Protein AF-A0A9X2B4F5-F1 (afdb_monomer_lite)

pLDDT: mean 90.19, std 6.33, range [62.84, 95.81]

Radius of gyration: 12.88 Å; chains: 1; bounding box: 30×16×34 Å

Foldseek 3Di:
DDPLLVQLVVLLVLLVCLQVPLVVVVVVVPPPDDDSVVSNVVSPVSNVVSVVSNCCCVPPVD

Structure (mmCIF, N/CA/C/O backbone):
data_AF-A0A9X2B4F5-F1
#
_entry.id   AF-A0A9X2B4F5-F1
#
loop_
_atom_site.group_PDB
_atom_site.id
_atom_site.type_symbol
_atom_site.label_atom_id
_atom_site.label_alt_id
_atom_site.label_comp_id
_atom_site.label_asym_id
_atom_site.label_entity_id
_atom_site.label_seq_id
_atom_site.pdbx_PDB_ins_code
_atom_site.Cartn_x
_atom_site.Cartn_y
_atom_site.Cartn_z
_atom_site.occupancy
_atom_site.B_iso_or_equiv
_atom_site.auth_seq_id
_atom_site.auth_comp_id
_atom_site.auth_asym_id
_atom_site.auth_atom_id
_atom_site.pdbx_PDB_model_num
ATOM 1 N N . MET A 1 1 ? 14.273 6.496 -14.593 1.00 68.06 1 MET A N 1
ATOM 2 C CA . MET A 1 1 ? 13.079 5.852 -14.004 1.00 68.06 1 MET A CA 1
ATOM 3 C C . MET A 1 1 ? 11.862 6.455 -14.662 1.00 68.06 1 MET A C 1
ATOM 5 O O . MET A 1 1 ? 11.784 7.679 -14.715 1.00 68.06 1 MET A O 1
ATOM 9 N N . SER A 1 2 ? 10.971 5.630 -15.203 1.00 86.94 2 SER A N 1
ATOM 10 C CA . SER A 1 2 ? 9.745 6.129 -15.821 1.00 86.94 2 SER A CA 1
ATOM 11 C C . SER A 1 2 ? 8.785 6.681 -14.751 1.00 86.94 2 SER A C 1
ATOM 13 O O . SER A 1 2 ? 8.883 6.349 -13.563 1.00 86.94 2 SER A O 1
ATOM 15 N N . LEU A 1 3 ? 7.827 7.510 -15.173 1.00 88.62 3 LEU A N 1
ATOM 16 C CA . LEU A 1 3 ? 6.721 7.963 -14.318 1.00 88.62 3 LEU A CA 1
ATOM 17 C C . LEU A 1 3 ? 5.895 6.789 -13.763 1.00 88.62 3 LEU A C 1
ATOM 19 O O . LEU A 1 3 ? 5.345 6.891 -12.667 1.00 88.62 3 LEU A O 1
ATOM 23 N N . ILE A 1 4 ? 5.846 5.665 -14.483 1.00 89.88 4 ILE A N 1
ATOM 24 C CA . ILE A 1 4 ? 5.101 4.462 -14.097 1.00 89.88 4 ILE A CA 1
ATOM 25 C C . ILE A 1 4 ? 5.805 3.755 -12.935 1.00 89.88 4 ILE A C 1
ATOM 27 O O . ILE A 1 4 ? 5.157 3.445 -11.935 1.00 89.88 4 ILE A O 1
ATOM 31 N N . SER A 1 5 ? 7.133 3.604 -12.994 1.00 88.62 5 SER A N 1
ATOM 32 C CA . SER A 1 5 ? 7.941 3.128 -11.860 1.00 88.62 5 SER A CA 1
ATOM 33 C C . SER A 1 5 ? 7.712 3.963 -10.596 1.00 88.62 5 SER A C 1
ATOM 35 O O . SER A 1 5 ? 7.543 3.420 -9.505 1.00 88.62 5 SER A O 1
ATOM 37 N N . ILE A 1 6 ? 7.669 5.293 -10.731 1.00 91.50 6 ILE A N 1
ATOM 38 C CA . ILE A 1 6 ? 7.443 6.206 -9.599 1.00 91.50 6 ILE A CA 1
ATOM 39 C C . ILE A 1 6 ? 6.040 6.001 -9.010 1.00 91.50 6 ILE A C 1
ATOM 41 O O . ILE A 1 6 ? 5.901 5.882 -7.791 1.00 91.50 6 ILE A O 1
ATOM 45 N N . ALA A 1 7 ? 5.010 5.899 -9.854 1.00 90.44 7 ALA A N 1
ATOM 46 C CA . ALA A 1 7 ? 3.643 5.627 -9.414 1.00 90.44 7 ALA A CA 1
ATOM 47 C C . ALA A 1 7 ? 3.528 4.273 -8.691 1.00 90.44 7 ALA A C 1
ATOM 49 O O . ALA A 1 7 ? 2.878 4.180 -7.648 1.00 90.44 7 ALA A O 1
ATOM 50 N N . GLY A 1 8 ? 4.212 3.243 -9.197 1.00 91.44 8 GLY A N 1
ATOM 51 C CA . GLY A 1 8 ? 4.277 1.927 -8.566 1.00 91.44 8 GLY A CA 1
ATOM 52 C C . GLY A 1 8 ? 4.927 1.967 -7.180 1.00 91.44 8 GLY A C 1
ATOM 53 O O . GLY A 1 8 ? 4.368 1.432 -6.223 1.00 91.44 8 GLY A O 1
ATOM 54 N N . ILE A 1 9 ? 6.051 2.677 -7.029 1.00 94.12 9 ILE A N 1
ATOM 55 C CA . ILE A 1 9 ? 6.741 2.841 -5.735 1.00 94.12 9 ILE A CA 1
ATOM 56 C C . ILE A 1 9 ? 5.852 3.571 -4.727 1.00 94.12 9 ILE A C 1
ATOM 58 O O . ILE A 1 9 ? 5.734 3.138 -3.580 1.00 94.12 9 ILE A O 1
ATOM 62 N N . ILE A 1 10 ? 5.188 4.648 -5.150 1.00 94.88 10 ILE A N 1
ATOM 63 C CA . ILE A 1 10 ? 4.232 5.374 -4.305 1.00 94.88 10 ILE A CA 1
ATOM 64 C C . ILE A 1 10 ? 3.109 4.429 -3.859 1.00 94.88 10 ILE A C 1
ATOM 66 O O . ILE A 1 10 ? 2.802 4.369 -2.668 1.00 94.88 10 ILE A O 1
ATOM 70 N N . GLY A 1 11 ? 2.546 3.638 -4.776 1.00 93.31 11 GLY A N 1
ATOM 71 C CA . GLY A 1 11 ? 1.533 2.628 -4.461 1.00 93.31 11 GLY A CA 1
ATOM 72 C C . GLY A 1 11 ? 2.003 1.617 -3.413 1.00 93.31 11 GLY A C 1
ATOM 73 O O . GLY A 1 11 ? 1.287 1.354 -2.448 1.00 93.31 11 GLY A O 1
ATOM 74 N N . ILE A 1 12 ? 3.235 1.116 -3.526 1.00 95.81 12 ILE A N 1
ATOM 75 C CA . ILE A 1 12 ? 3.833 0.205 -2.538 1.00 95.81 12 ILE A CA 1
ATOM 76 C C . ILE A 1 12 ? 3.959 0.871 -1.167 1.00 95.81 12 ILE A C 1
ATOM 78 O O . ILE A 1 12 ? 3.582 0.271 -0.157 1.00 95.81 12 ILE A O 1
ATOM 82 N N . ILE A 1 13 ? 4.459 2.107 -1.107 1.00 95.62 13 ILE A N 1
ATOM 83 C CA . ILE A 1 13 ? 4.629 2.845 0.153 1.00 95.62 13 ILE A CA 1
ATOM 84 C C . ILE A 1 13 ? 3.269 3.061 0.822 1.00 95.62 13 ILE A C 1
ATOM 86 O O . ILE A 1 13 ? 3.096 2.733 1.999 1.00 95.62 13 ILE A O 1
ATOM 90 N N . PHE A 1 14 ? 2.278 3.551 0.075 1.00 93.69 14 PHE A N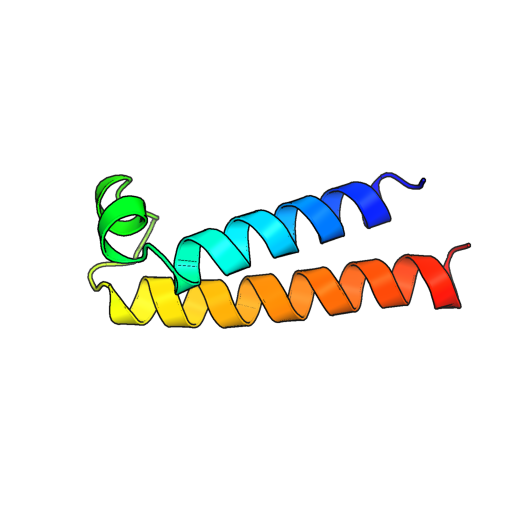 1
ATOM 91 C CA . PHE A 1 14 ? 0.935 3.782 0.605 1.00 93.69 14 PHE A CA 1
ATOM 92 C C . PHE A 1 14 ? 0.231 2.481 0.995 1.00 93.69 14 PHE A C 1
ATOM 94 O O . PHE A 1 14 ? -0.374 2.425 2.065 1.00 93.69 14 PHE A O 1
ATOM 101 N N 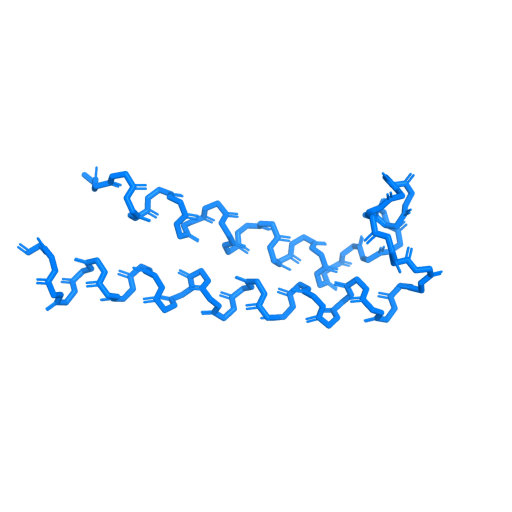. GLY A 1 15 ? 0.350 1.422 0.192 1.00 94.00 15 GLY A N 1
ATOM 102 C CA . GLY A 1 15 ? -0.180 0.099 0.521 1.00 94.00 15 GLY A CA 1
ATOM 103 C C . GLY A 1 15 ? 0.433 -0.457 1.807 1.00 94.00 15 GLY A C 1
ATOM 104 O O . GLY A 1 15 ? -0.288 -0.898 2.701 1.00 94.00 15 GLY A O 1
ATOM 105 N N . THR A 1 16 ? 1.751 -0.327 1.971 1.00 95.62 16 THR A N 1
ATOM 106 C CA . THR A 1 16 ? 2.465 -0.743 3.191 1.00 95.62 16 THR A CA 1
ATOM 107 C C . THR A 1 16 ? 1.981 0.035 4.416 1.00 95.62 16 THR A C 1
ATOM 109 O O . THR A 1 16 ? 1.664 -0.561 5.446 1.00 95.62 16 THR A O 1
ATOM 112 N N . LEU A 1 17 ? 1.848 1.361 4.308 1.00 93.75 17 LEU A N 1
ATOM 113 C CA . LEU A 1 17 ? 1.335 2.202 5.395 1.00 93.75 17 LEU A CA 1
ATOM 114 C C . LEU A 1 17 ? -0.114 1.861 5.766 1.00 93.75 17 LEU A C 1
ATOM 116 O O . LEU A 1 17 ? -0.452 1.850 6.949 1.00 93.75 17 LEU A O 1
ATOM 120 N N . GLN A 1 18 ? -0.960 1.538 4.787 1.00 92.44 18 GLN A N 1
ATOM 121 C CA . GLN A 1 18 ? -2.337 1.093 5.022 1.00 92.44 18 GLN A CA 1
ATOM 122 C C . GLN A 1 18 ? -2.401 -0.248 5.760 1.00 92.44 18 GLN A C 1
ATOM 124 O O . GLN A 1 18 ? -3.266 -0.431 6.619 1.00 92.44 18 GLN A O 1
ATOM 129 N N . VAL A 1 19 ? -1.471 -1.165 5.479 1.00 93.81 19 VAL A N 1
ATOM 130 C CA . VAL A 1 19 ? -1.397 -2.462 6.165 1.00 93.81 19 VAL A CA 1
ATOM 131 C C . VAL A 1 19 ? -0.855 -2.331 7.589 1.00 93.81 19 VAL A C 1
ATOM 133 O O . VAL A 1 19 ? -1.389 -2.969 8.499 1.00 93.81 19 VAL A O 1
ATOM 136 N N . LEU A 1 20 ? 0.180 -1.511 7.794 1.00 95.19 20 LEU A N 1
ATOM 137 C CA . LEU A 1 20 ? 0.840 -1.338 9.094 1.00 95.19 20 LEU A CA 1
ATOM 138 C C . LEU A 1 20 ? 0.058 -0.426 10.046 1.00 95.19 20 LEU A C 1
ATOM 140 O O . LEU A 1 20 ? -0.021 -0.703 11.243 1.00 95.19 20 LEU A O 1
ATOM 144 N N . PHE A 1 21 ? -0.557 0.641 9.531 1.00 94.25 21 PHE A N 1
ATOM 145 C CA . PHE A 1 21 ? -1.234 1.663 10.335 1.00 94.25 21 PHE A CA 1
ATOM 146 C C . PHE A 1 21 ? -2.693 1.902 9.903 1.00 94.25 21 PHE A C 1
ATOM 148 O O . PHE A 1 21 ? -3.099 3.054 9.706 1.00 94.25 21 PHE A O 1
ATOM 155 N N . PRO A 1 22 ? -3.546 0.860 9.833 1.00 91.50 22 PRO A N 1
ATOM 156 C CA . PRO A 1 22 ? -4.911 0.993 9.322 1.00 91.50 22 PRO A CA 1
ATOM 157 C C . PRO A 1 22 ? -5.766 1.954 10.156 1.00 91.50 22 PRO A C 1
ATOM 159 O O . PRO A 1 22 ? -6.549 2.726 9.611 1.00 91.50 22 PRO A O 1
ATOM 162 N N . LYS A 1 23 ? -5.576 1.985 11.483 1.00 91.62 23 LYS A N 1
ATOM 163 C CA . LYS A 1 23 ? -6.268 2.932 12.377 1.00 91.62 23 LYS A CA 1
ATOM 164 C C . LYS A 1 23 ? -5.848 4.384 12.136 1.00 91.62 23 LYS A C 1
ATOM 166 O O . LYS A 1 23 ? -6.663 5.282 12.307 1.00 91.62 23 LYS A O 1
ATOM 171 N N . GLY A 1 24 ? -4.584 4.615 11.774 1.00 90.31 24 GLY A N 1
ATOM 172 C CA . GLY A 1 24 ? -4.067 5.946 11.456 1.00 90.31 24 GLY A CA 1
ATOM 173 C C . GLY A 1 24 ? -4.656 6.462 10.150 1.00 90.31 24 GLY A C 1
ATOM 174 O O . GLY A 1 24 ? -5.185 7.567 10.108 1.00 90.31 24 GLY A O 1
ATOM 175 N N . ILE A 1 25 ? -4.665 5.616 9.121 1.00 89.00 25 ILE A N 1
ATOM 176 C CA . ILE A 1 25 ? -5.263 5.943 7.824 1.00 89.00 25 ILE A CA 1
ATOM 177 C C . ILE A 1 25 ? -6.782 6.117 7.934 1.00 89.00 25 ILE A C 1
ATOM 179 O O . ILE A 1 25 ? -7.326 7.041 7.342 1.00 89.00 25 ILE A O 1
ATOM 183 N N . LEU A 1 26 ? -7.478 5.313 8.743 1.00 91.62 26 LEU A N 1
ATOM 184 C CA . LEU A 1 26 ? -8.923 5.463 8.948 1.00 91.62 26 LEU A CA 1
ATOM 185 C C . LEU A 1 26 ? -9.302 6.848 9.508 1.00 91.62 26 LEU A C 1
ATOM 187 O O . LEU A 1 26 ? -10.375 7.362 9.196 1.00 91.62 26 LEU A O 1
ATOM 191 N N . LYS A 1 27 ? -8.415 7.499 10.279 1.00 90.06 27 LYS A N 1
ATOM 192 C CA . LYS A 1 27 ? -8.631 8.876 10.769 1.00 90.06 27 LYS A CA 1
ATOM 193 C C . LYS A 1 27 ? -8.672 9.912 9.646 1.00 90.06 27 LYS A C 1
ATOM 195 O O . LYS A 1 27 ? -9.305 10.948 9.822 1.00 90.06 27 LYS A O 1
ATOM 200 N N . LEU A 1 28 ? -8.060 9.621 8.497 1.00 87.44 28 L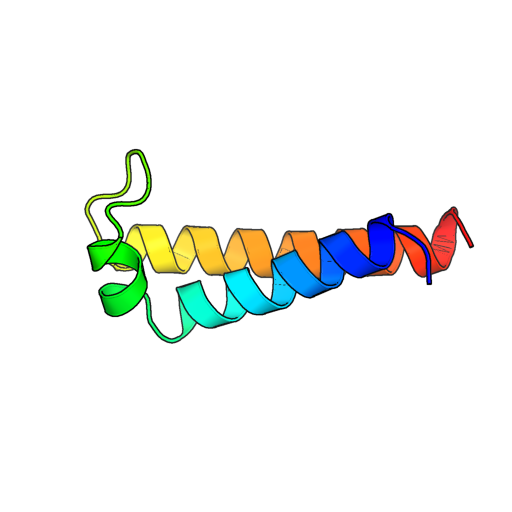EU A N 1
ATOM 201 C CA . LEU A 1 28 ? -8.135 10.458 7.295 1.00 87.44 28 LEU A CA 1
ATOM 202 C C . LEU A 1 28 ? -9.495 10.346 6.589 1.00 87.44 28 LEU A C 1
ATOM 204 O O . LEU A 1 28 ? -9.709 11.015 5.584 1.00 87.44 28 LEU A O 1
ATOM 208 N N . LYS A 1 29 ? -10.408 9.512 7.111 1.00 82.25 29 LYS A N 1
ATOM 209 C CA . LYS A 1 29 ? -11.731 9.223 6.542 1.00 82.25 29 LYS A CA 1
ATOM 210 C C . LYS A 1 29 ? -11.654 8.894 5.042 1.00 82.25 29 LYS A C 1
ATOM 212 O O . LYS A 1 29 ? -12.301 9.569 4.240 1.00 82.25 29 LYS A O 1
ATOM 217 N N . PRO A 1 30 ? -10.867 7.869 4.655 1.00 79.44 30 PRO A N 1
ATOM 218 C CA . PRO A 1 30 ? -10.818 7.415 3.273 1.00 79.44 30 PRO A CA 1
ATOM 219 C C . PRO A 1 30 ? -12.232 7.097 2.780 1.00 79.44 30 PRO A C 1
ATOM 221 O O . PRO A 1 30 ? -13.035 6.492 3.496 1.00 79.44 30 PRO A O 1
ATOM 224 N N . LEU A 1 31 ? -12.546 7.564 1.571 1.00 82.69 31 LEU A N 1
ATOM 225 C CA . LEU A 1 31 ? -13.895 7.525 1.009 1.00 82.69 31 LEU A CA 1
ATOM 226 C C . LEU A 1 31 ? -14.487 6.112 1.083 1.00 82.69 31 LEU A C 1
ATOM 228 O O . LEU A 1 31 ? -13.899 5.150 0.599 1.00 82.69 31 LEU A O 1
ATOM 232 N N . GLY A 1 32 ? -15.662 5.994 1.703 1.00 79.75 32 GLY A N 1
ATOM 233 C CA . GLY A 1 32 ? -16.414 4.739 1.784 1.00 79.75 32 GLY A CA 1
ATOM 234 C C . GLY A 1 32 ? -15.891 3.708 2.792 1.00 79.75 32 GLY A C 1
ATOM 235 O O . GLY A 1 32 ? -16.577 2.715 3.031 1.00 79.75 32 GLY A O 1
ATOM 236 N N . VAL A 1 33 ? -14.745 3.935 3.442 1.00 86.62 33 VAL A N 1
ATOM 237 C CA . VAL A 1 33 ? -14.143 2.963 4.364 1.00 86.62 33 VAL A CA 1
ATOM 238 C C . VAL A 1 33 ? -14.459 3.321 5.814 1.00 86.62 33 VAL A C 1
ATOM 240 O O . VAL A 1 33 ? -14.121 4.399 6.297 1.00 86.62 33 VAL A O 1
ATOM 243 N N . LYS A 1 34 ? -15.112 2.397 6.526 1.00 85.94 34 LYS A N 1
ATOM 244 C CA . LYS A 1 34 ? -15.562 2.606 7.915 1.00 85.94 34 LYS A CA 1
ATOM 245 C C . LYS A 1 34 ? -14.833 1.742 8.944 1.00 85.94 34 LYS A C 1
ATOM 247 O O . LYS A 1 34 ? -14.982 1.985 10.137 1.00 85.94 34 LYS A O 1
ATOM 252 N N . THR A 1 35 ? -14.050 0.757 8.504 1.00 92.25 35 THR A N 1
ATOM 253 C CA . THR A 1 35 ? -13.383 -0.204 9.391 1.00 92.25 35 THR A CA 1
ATOM 254 C C . THR A 1 35 ? -11.874 -0.260 9.129 1.00 92.25 35 THR A C 1
ATOM 256 O O . THR A 1 35 ? -11.444 -0.132 7.977 1.00 92.25 35 THR A O 1
ATOM 259 N N . PRO A 1 36 ? -11.041 -0.456 10.171 1.00 91.69 36 PRO A N 1
ATOM 260 C CA . PRO A 1 36 ? -9.602 -0.672 10.007 1.00 91.69 36 PRO A CA 1
ATOM 261 C C . PRO A 1 36 ? -9.278 -1.877 9.112 1.00 91.69 36 PRO A C 1
ATOM 263 O O . PRO A 1 36 ? -8.288 -1.867 8.385 1.00 91.69 36 PRO A O 1
ATOM 266 N N . GLU A 1 37 ? -10.120 -2.906 9.137 1.00 93.25 37 GLU A N 1
ATOM 267 C CA . GLU A 1 37 ? -9.967 -4.124 8.344 1.00 93.25 37 GLU A CA 1
ATOM 2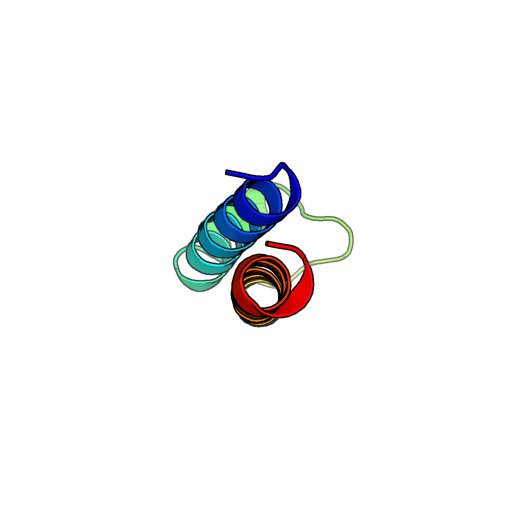68 C C . GLU A 1 37 ? -10.097 -3.829 6.850 1.00 93.25 37 GLU A C 1
ATOM 270 O O . GLU A 1 37 ? -9.280 -4.301 6.063 1.00 93.25 37 GLU A O 1
ATOM 275 N N . ALA A 1 38 ? -11.062 -2.993 6.460 1.00 91.56 38 ALA A N 1
ATOM 276 C CA . ALA A 1 38 ? -11.234 -2.586 5.070 1.00 91.56 38 ALA A CA 1
ATOM 277 C C . ALA A 1 38 ? -10.064 -1.715 4.577 1.00 91.56 38 ALA A C 1
ATOM 279 O O . ALA A 1 38 ? -9.614 -1.887 3.446 1.00 91.56 38 ALA A O 1
ATOM 280 N N . VAL A 1 39 ? -9.497 -0.852 5.434 1.00 92.50 39 VAL A N 1
ATOM 281 C CA . VAL A 1 39 ? -8.248 -0.129 5.117 1.00 92.50 39 VAL A CA 1
ATOM 282 C C . VAL A 1 39 ? -7.098 -1.109 4.896 1.00 92.50 39 VAL A C 1
ATOM 284 O O . VAL A 1 39 ? -6.348 -0.976 3.933 1.00 92.50 39 VAL A O 1
ATOM 287 N N . ARG A 1 40 ? -6.964 -2.115 5.764 1.00 93.94 40 ARG A N 1
ATOM 288 C CA . ARG A 1 40 ? -5.900 -3.117 5.663 1.00 93.94 40 ARG A CA 1
ATOM 289 C C . ARG A 1 40 ? -6.026 -3.944 4.384 1.00 93.94 40 ARG A C 1
ATOM 291 O O . ARG A 1 40 ? -5.025 -4.156 3.710 1.00 93.94 40 ARG A O 1
ATOM 298 N N . GLN A 1 41 ? -7.238 -4.372 4.028 1.00 93.75 41 GLN A N 1
ATOM 299 C CA . GLN A 1 41 ? -7.510 -5.087 2.776 1.00 93.75 41 GLN A CA 1
ATOM 300 C C . GLN A 1 41 ? -7.207 -4.219 1.549 1.00 93.75 41 GLN A C 1
ATOM 302 O O . GLN A 1 41 ? -6.507 -4.674 0.645 1.00 93.75 41 GLN A O 1
ATOM 307 N N . GLY A 1 42 ? -7.647 -2.956 1.549 1.00 92.19 42 GLY A N 1
ATOM 308 C CA . GLY A 1 42 ? -7.293 -1.986 0.509 1.00 92.19 42 GLY A CA 1
ATOM 309 C C . GLY A 1 42 ? -5.780 -1.786 0.387 1.00 92.19 42 GLY A C 1
ATOM 310 O O . GLY A 1 42 ? -5.251 -1.741 -0.723 1.00 92.19 42 GLY A O 1
ATOM 311 N N . GLY A 1 43 ? -5.068 -1.772 1.515 1.00 93.06 43 GLY A N 1
ATOM 312 C CA . GLY A 1 43 ? -3.612 -1.660 1.569 1.00 93.06 43 GLY A CA 1
ATOM 313 C C . GLY A 1 43 ? -2.883 -2.840 0.943 1.00 93.06 43 GLY A C 1
ATOM 314 O O . GLY A 1 43 ? -1.960 -2.633 0.157 1.00 93.06 43 GLY A O 1
ATOM 315 N N . VAL A 1 44 ? -3.325 -4.070 1.225 1.00 94.94 44 VAL A N 1
ATOM 316 C CA . VAL A 1 44 ? -2.768 -5.283 0.600 1.00 94.94 44 VAL A CA 1
ATOM 317 C C . VAL A 1 44 ? -2.957 -5.240 -0.915 1.00 94.94 44 VAL A C 1
ATOM 319 O O . VAL A 1 44 ? -2.009 -5.488 -1.656 1.00 94.94 44 VAL A O 1
ATOM 322 N N . ILE A 1 45 ? -4.154 -4.873 -1.381 1.00 95.25 45 ILE A N 1
ATOM 323 C CA . ILE A 1 45 ? -4.447 -4.752 -2.814 1.00 95.25 45 ILE A CA 1
ATOM 324 C C . ILE A 1 45 ? -3.548 -3.684 -3.448 1.00 95.25 45 ILE A C 1
ATOM 326 O O . ILE A 1 45 ? -2.886 -3.953 -4.446 1.00 95.25 45 ILE A O 1
ATOM 330 N N . THR A 1 46 ? -3.466 -2.500 -2.839 1.00 95.19 46 THR A N 1
ATOM 331 C CA . THR A 1 46 ? -2.653 -1.377 -3.335 1.00 95.19 46 THR A CA 1
ATOM 332 C C . THR A 1 46 ? -1.170 -1.745 -3.413 1.00 95.19 46 THR A C 1
ATOM 334 O O . THR A 1 46 ? -0.500 -1.414 -4.389 1.00 95.19 46 THR A O 1
ATOM 337 N N . PHE A 1 47 ? -0.661 -2.481 -2.423 1.00 95.44 47 PHE A N 1
ATOM 338 C CA . PHE A 1 47 ? 0.711 -2.981 -2.411 1.00 95.44 47 PHE A CA 1
ATOM 339 C C . PHE A 1 47 ? 0.980 -3.957 -3.565 1.00 95.44 47 PHE A C 1
ATOM 341 O O . PHE A 1 47 ? 1.955 -3.787 -4.296 1.00 95.44 47 PHE A O 1
ATOM 348 N N . ILE A 1 48 ? 0.094 -4.939 -3.773 1.00 95.81 48 ILE A N 1
ATOM 349 C CA . ILE A 1 48 ? 0.209 -5.911 -4.871 1.00 95.81 48 ILE A CA 1
ATOM 350 C C . ILE A 1 48 ? 0.169 -5.197 -6.226 1.00 95.81 48 ILE A C 1
ATOM 352 O O . ILE A 1 48 ? 1.027 -5.447 -7.071 1.00 95.81 48 ILE A O 1
ATOM 356 N N . PHE A 1 49 ? -0.772 -4.270 -6.426 1.00 95.00 49 PHE A N 1
ATOM 357 C CA . PHE A 1 49 ? -0.845 -3.478 -7.656 1.00 95.00 49 PHE A CA 1
ATOM 358 C C . PHE A 1 49 ? 0.416 -2.644 -7.880 1.00 95.00 49 PHE A C 1
ATOM 360 O O . PHE A 1 49 ? 0.912 -2.594 -9.001 1.00 95.00 49 PHE A O 1
ATOM 367 N N . GLY A 1 50 ? 0.971 -2.036 -6.829 1.00 93.44 50 GLY A N 1
ATOM 368 C CA . GLY A 1 50 ? 2.231 -1.302 -6.912 1.00 93.44 50 GLY A CA 1
ATOM 369 C C . GLY A 1 50 ? 3.388 -2.177 -7.405 1.00 93.44 50 GLY A C 1
ATOM 370 O O . GLY A 1 50 ? 4.121 -1.763 -8.300 1.00 93.44 50 GLY A O 1
ATOM 371 N N . ILE A 1 51 ? 3.506 -3.413 -6.905 1.00 94.38 51 ILE A N 1
ATOM 372 C CA . ILE A 1 51 ? 4.503 -4.385 -7.387 1.00 94.38 51 ILE A CA 1
ATOM 373 C C . ILE A 1 51 ? 4.266 -4.731 -8.858 1.00 94.38 51 ILE A C 1
ATOM 375 O O . ILE A 1 51 ? 5.206 -4.694 -9.649 1.00 94.38 51 ILE A O 1
ATOM 379 N N . VAL A 1 52 ? 3.024 -5.040 -9.240 1.00 94.69 52 VAL A N 1
ATOM 380 C CA . VAL A 1 52 ? 2.676 -5.393 -10.627 1.00 94.69 52 VAL A CA 1
ATOM 381 C C . VAL A 1 52 ? 3.008 -4.254 -11.590 1.00 94.69 52 VAL A C 1
ATOM 383 O O . VAL A 1 52 ? 3.568 -4.507 -12.651 1.00 94.69 52 VAL A O 1
ATOM 386 N N . ILE A 1 53 ? 2.722 -3.005 -11.214 1.00 93.31 53 ILE A N 1
ATOM 387 C CA . ILE A 1 53 ? 3.031 -1.819 -12.024 1.00 93.31 53 ILE A CA 1
ATOM 388 C C . ILE A 1 53 ? 4.541 -1.669 -12.229 1.00 93.31 53 ILE A C 1
ATOM 390 O O . ILE A 1 53 ? 4.975 -1.441 -13.356 1.00 93.31 53 ILE A O 1
ATOM 394 N N . ILE A 1 54 ? 5.346 -1.829 -11.171 1.00 92.06 54 ILE A N 1
ATOM 395 C CA . ILE A 1 54 ? 6.812 -1.764 -11.286 1.00 92.06 54 ILE A CA 1
ATOM 396 C C . ILE A 1 54 ? 7.332 -2.893 -12.177 1.00 92.06 54 ILE A C 1
ATOM 398 O O . ILE A 1 54 ? 8.165 -2.649 -13.044 1.00 92.06 54 ILE A O 1
ATOM 402 N N . LEU A 1 55 ? 6.844 -4.122 -11.989 1.00 91.56 55 LEU A N 1
ATOM 403 C CA . LEU A 1 55 ? 7.260 -5.262 -12.806 1.00 91.56 55 LEU A CA 1
ATOM 404 C C . LEU A 1 55 ? 6.891 -5.070 -14.277 1.00 91.56 55 LEU A C 1
ATOM 406 O O . LEU A 1 55 ? 7.701 -5.369 -15.146 1.00 91.56 55 LEU A O 1
ATOM 410 N N . PHE A 1 56 ? 5.696 -4.553 -14.562 1.00 91.81 56 PHE A N 1
ATOM 411 C CA . PHE A 1 56 ? 5.269 -4.263 -15.927 1.00 91.81 56 PHE A CA 1
ATOM 412 C C . PHE A 1 56 ? 6.149 -3.194 -16.578 1.00 91.81 56 PHE A C 1
ATOM 414 O O . PHE A 1 56 ? 6.596 -3.370 -17.707 1.00 91.81 56 PHE A O 1
ATOM 421 N N . ASP A 1 57 ? 6.449 -2.118 -15.852 1.00 89.31 57 ASP A N 1
ATOM 422 C CA . ASP A 1 57 ? 7.344 -1.073 -16.341 1.00 89.31 57 ASP A CA 1
ATOM 423 C C . ASP A 1 57 ? 8.746 -1.621 -16.639 1.00 89.31 57 ASP A C 1
ATOM 425 O O . ASP A 1 57 ? 9.277 -1.375 -17.715 1.00 89.31 57 ASP A O 1
ATOM 429 N N . LEU A 1 58 ? 9.311 -2.428 -15.736 1.00 86.94 58 LEU A N 1
ATOM 430 C CA . LEU A 1 58 ? 10.656 -2.991 -15.889 1.00 86.94 58 LEU A CA 1
ATOM 431 C C . LEU A 1 58 ? 10.772 -4.074 -16.970 1.00 8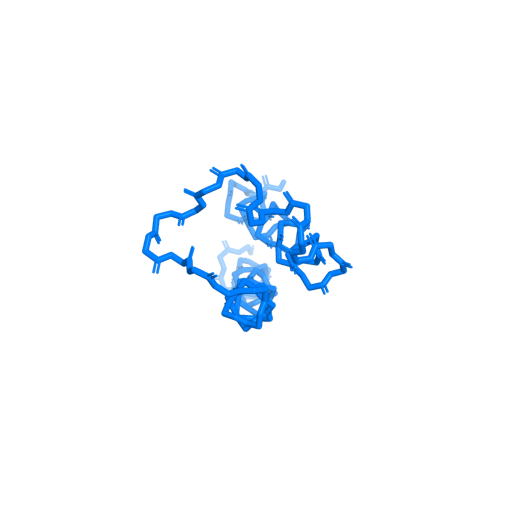6.94 58 LEU A C 1
ATOM 433 O O . LEU A 1 58 ? 11.851 -4.222 -17.532 1.00 86.94 58 LEU A O 1
ATOM 437 N N . LEU A 1 59 ? 9.722 -4.867 -17.204 1.00 87.31 59 LEU A N 1
ATOM 438 C CA . LEU A 1 59 ? 9.771 -6.034 -18.097 1.00 87.31 59 LEU A CA 1
ATOM 439 C C . LEU A 1 59 ? 9.184 -5.781 -19.491 1.00 87.31 59 LEU A C 1
ATOM 441 O O . LEU A 1 59 ? 9.471 -6.555 -20.401 1.00 87.31 59 LEU A O 1
ATOM 445 N N . VAL A 1 60 ? 8.313 -4.778 -19.647 1.00 84.06 60 VAL A N 1
ATOM 446 C CA . VAL A 1 60 ? 7.534 -4.572 -20.884 1.00 84.06 60 VAL A CA 1
ATOM 447 C C . VAL A 1 60 ? 7.786 -3.208 -21.523 1.00 84.06 60 VAL A C 1
ATOM 449 O O . VAL A 1 60 ? 7.769 -3.111 -22.748 1.00 84.06 60 VAL A O 1
ATOM 452 N N . LEU A 1 61 ? 7.967 -2.153 -20.724 1.00 74.12 61 LEU A N 1
ATOM 453 C CA . LEU A 1 61 ? 8.037 -0.773 -21.225 1.00 74.12 61 LEU A CA 1
ATOM 454 C C . LEU A 1 61 ? 9.455 -0.196 -21.295 1.00 74.12 61 LEU A C 1
ATOM 456 O O . LEU A 1 61 ? 9.662 0.788 -22.007 1.00 74.12 61 LEU A O 1
ATOM 460 N N . ASN A 1 62 ? 10.387 -0.770 -20.541 1.00 62.84 62 ASN A N 1
ATOM 461 C CA . ASN A 1 62 ? 11.793 -0.378 -20.472 1.00 62.84 62 ASN A CA 1
ATOM 462 C C . ASN A 1 62 ? 12.648 -1.309 -21.338 1.00 62.84 62 ASN A C 1
ATOM 464 O O . ASN A 1 62 ? 13.627 -0.808 -21.933 1.00 62.84 62 ASN A O 1
#

Sequence (62 aa):
MSLISIAGIIGIIFGTLQVLFPKGILKLKPLGVKTPEAV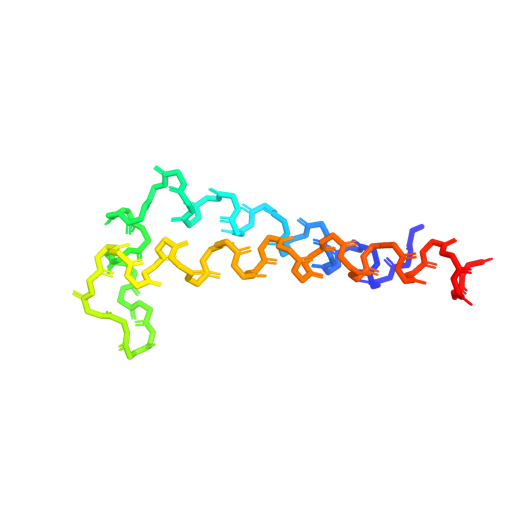RQGGVITFIFGIVIILFDLLVLN

Organism: NCBI:txid2931978

Secondary structure (DSSP, 8-state):
--HHHHHHHHHHHHHHHHHH-HHHHHTT--TT--SHHHHHHHHHHHHHHHHHHHHHIIIII-